Protein AF-A0A3A0DGS7-F1 (afdb_monomer)

Foldseek 3Di:
DQLVLLLVLLVVLLVLLVVCLVPNDVCCCVPPVFLVNLLVSLVSLVVNLVVLVVQVVQKDDPDCVLVVLSVVSNVVSVVVSVLSVVSVVVSGPCVCVVDDSCVSVVSNVSSVVSNVSSVPIDGHPDDPD

pLDDT: mean 94.39, std 7.67, range [51.38, 98.44]

Mean predicted aligned error: 3.49 Å

Nearest PDB structures (foldseek):
  6egc-assembly1_A  TM=3.335E-01  e=8.409E+00  synthetic construct
  8to0-assembly1_C  TM=2.233E-01  e=9.388E+00  Mus musculus

Structure (mmCIF, N/CA/C/O backbone):
data_AF-A0A3A0DGS7-F1
#
_entry.id   AF-A0A3A0DGS7-F1
#
loop_
_atom_site.group_PDB
_atom_site.id
_atom_site.type_symbol
_atom_site.label_atom_id
_atom_site.label_alt_id
_atom_site.label_comp_id
_atom_site.label_asym_id
_atom_site.label_entity_id
_atom_site.label_seq_id
_atom_site.pdbx_PDB_ins_code
_atom_site.Cartn_x
_atom_site.Cartn_y
_atom_site.Cartn_z
_atom_site.occupancy
_atom_site.B_iso_or_equiv
_atom_site.auth_seq_id
_atom_site.auth_comp_id
_atom_site.auth_asym_id
_atom_site.auth_atom_id
_atom_site.pdbx_PDB_model_num
ATOM 1 N N . MET A 1 1 ? -2.581 7.994 13.148 1.00 68.62 1 MET A N 1
ATOM 2 C CA . MET A 1 1 ? -1.691 7.718 11.994 1.00 68.62 1 MET A CA 1
ATOM 3 C C . MET A 1 1 ? -2.201 6.617 11.060 1.00 68.62 1 MET A C 1
ATOM 5 O O . MET A 1 1 ? -2.006 6.755 9.865 1.00 68.62 1 MET A O 1
ATOM 9 N N . ALA A 1 2 ? -2.900 5.580 11.548 1.00 86.94 2 ALA A N 1
ATOM 10 C CA . ALA A 1 2 ? -3.352 4.450 10.719 1.00 86.94 2 ALA A CA 1
ATOM 11 C C . ALA A 1 2 ? -4.162 4.839 9.465 1.00 86.94 2 ALA A C 1
ATOM 13 O O . ALA A 1 2 ? -3.795 4.483 8.353 1.00 86.94 2 ALA A O 1
ATOM 14 N N . LYS A 1 3 ? -5.245 5.610 9.631 1.00 94.69 3 LYS A N 1
ATOM 15 C CA . LYS A 1 3 ? -6.165 5.960 8.537 1.00 94.69 3 LYS A CA 1
ATOM 16 C C . LYS A 1 3 ? -5.501 6.670 7.342 1.00 94.69 3 LYS A C 1
ATOM 18 O O . LYS A 1 3 ? -5.680 6.181 6.231 1.00 94.69 3 LYS A O 1
ATOM 23 N N . PRO A 1 4 ? -4.755 7.783 7.513 1.00 96.00 4 PRO A N 1
ATOM 24 C CA . PRO A 1 4 ? -4.114 8.440 6.374 1.00 96.00 4 PRO A CA 1
ATOM 25 C C . PRO A 1 4 ? -3.069 7.546 5.700 1.00 96.00 4 PRO A C 1
ATOM 27 O O . PRO A 1 4 ? -3.053 7.485 4.479 1.00 96.00 4 PRO A O 1
ATOM 30 N N . ALA A 1 5 ? -2.267 6.798 6.469 1.00 97.19 5 ALA A N 1
ATOM 31 C CA . ALA A 1 5 ? -1.279 5.875 5.913 1.00 97.19 5 ALA A CA 1
ATOM 32 C C . ALA A 1 5 ? -1.942 4.795 5.040 1.00 97.19 5 ALA A C 1
ATOM 34 O O . ALA A 1 5 ? -1.564 4.623 3.887 1.00 97.19 5 ALA A O 1
ATOM 35 N N . VAL A 1 6 ? -3.007 4.156 5.537 1.00 97.56 6 VAL A N 1
ATOM 36 C CA . VAL A 1 6 ? -3.767 3.156 4.770 1.00 97.56 6 VAL A CA 1
ATOM 37 C C . VAL A 1 6 ? -4.373 3.750 3.500 1.00 97.56 6 VAL A C 1
ATOM 39 O O . VAL A 1 6 ? -4.248 3.156 2.432 1.00 97.56 6 VAL A O 1
ATOM 42 N N . LEU A 1 7 ? -5.016 4.918 3.587 1.00 97.94 7 LEU A N 1
ATOM 43 C CA . LEU A 1 7 ? -5.652 5.540 2.423 1.00 97.94 7 LEU A CA 1
ATOM 44 C C . LEU A 1 7 ? -4.632 5.977 1.364 1.00 97.94 7 LEU A C 1
ATOM 46 O O . LEU A 1 7 ? -4.903 5.803 0.179 1.00 97.94 7 LEU A O 1
ATOM 50 N N . ILE A 1 8 ? -3.467 6.488 1.775 1.00 97.88 8 ILE A N 1
ATOM 51 C CA . ILE A 1 8 ? -2.364 6.811 0.860 1.00 97.88 8 ILE A CA 1
ATOM 52 C C . ILE A 1 8 ? -1.851 5.535 0.193 1.00 97.88 8 ILE A C 1
ATOM 54 O O . ILE A 1 8 ? -1.749 5.495 -1.030 1.00 97.88 8 ILE A O 1
ATOM 58 N N . THR A 1 9 ? -1.589 4.478 0.966 1.00 97.81 9 THR A N 1
ATOM 59 C CA . THR A 1 9 ? -1.092 3.209 0.423 1.00 97.81 9 THR A CA 1
ATOM 60 C C . THR A 1 9 ? -2.052 2.606 -0.598 1.00 97.81 9 THR A C 1
ATOM 62 O O . THR A 1 9 ? -1.638 2.245 -1.698 1.00 97.81 9 THR A O 1
ATOM 65 N N . LEU A 1 10 ? -3.342 2.533 -0.263 1.00 98.00 10 LEU A N 1
ATOM 66 C CA . LEU A 1 10 ? -4.360 2.023 -1.181 1.00 98.00 10 LEU A CA 1
ATOM 67 C C . LEU A 1 10 ? -4.510 2.925 -2.411 1.00 98.00 10 LEU A C 1
ATOM 69 O O . LEU A 1 10 ? -4.600 2.412 -3.521 1.00 98.00 10 LEU A O 1
ATOM 73 N N . GLY A 1 11 ? -4.492 4.248 -2.231 1.00 98.25 11 GLY A N 1
ATOM 74 C CA . GLY A 1 11 ? -4.608 5.212 -3.326 1.00 98.25 11 GLY A CA 1
ATOM 75 C C . GLY A 1 11 ? -3.452 5.130 -4.323 1.00 98.25 11 GLY A C 1
ATOM 76 O O . GLY A 1 11 ? -3.688 5.079 -5.529 1.00 98.25 11 GLY A O 1
ATOM 77 N N . VAL A 1 12 ? -2.211 5.044 -3.838 1.00 98.12 12 VAL A N 1
ATOM 78 C CA . VAL A 1 12 ? -1.034 4.835 -4.696 1.00 98.12 12 VAL A CA 1
ATOM 79 C C . VAL A 1 12 ? -1.100 3.470 -5.378 1.00 98.12 12 VAL A C 1
ATOM 81 O O . VAL A 1 12 ? -0.860 3.387 -6.578 1.00 98.12 12 VAL A O 1
ATOM 84 N N . GLY A 1 13 ? -1.510 2.414 -4.669 1.00 97.31 13 GLY A N 1
ATOM 85 C CA . GLY A 1 13 ? -1.746 1.108 -5.286 1.00 97.31 13 GLY A CA 1
ATOM 86 C C . GLY A 1 13 ? -2.766 1.184 -6.427 1.00 97.31 13 GLY A C 1
ATOM 87 O O . GLY A 1 13 ? -2.512 0.684 -7.520 1.00 97.31 13 GLY A O 1
ATOM 88 N N . VAL A 1 14 ? -3.896 1.870 -6.221 1.00 98.31 14 VAL A N 1
ATOM 89 C CA . VAL A 1 14 ? -4.905 2.095 -7.271 1.00 98.31 14 VAL A CA 1
ATOM 90 C C . VAL A 1 14 ? -4.284 2.824 -8.461 1.00 98.31 14 VAL A C 1
ATOM 92 O O . VAL A 1 14 ? -4.436 2.359 -9.588 1.00 98.31 14 VAL A O 1
ATOM 95 N N . TYR A 1 15 ? -3.534 3.902 -8.226 1.00 98.25 15 TYR A N 1
ATOM 96 C CA . TYR A 1 15 ? -2.818 4.621 -9.281 1.00 98.25 15 TYR A CA 1
ATOM 97 C C . TYR A 1 15 ? -1.889 3.698 -10.087 1.00 98.25 15 TYR A C 1
ATOM 99 O O . TYR A 1 15 ? -1.965 3.683 -11.318 1.00 98.25 15 TYR A O 1
ATOM 107 N N . LEU A 1 16 ? -1.068 2.881 -9.422 1.00 98.06 16 LEU A N 1
ATOM 108 C CA . LEU A 1 16 ? -0.143 1.958 -10.087 1.00 98.06 16 LEU A CA 1
ATOM 109 C C . LEU A 1 16 ? -0.886 0.894 -10.900 1.00 98.06 16 LEU A C 1
ATOM 111 O O . LEU A 1 16 ? -0.531 0.629 -12.047 1.00 98.06 16 LEU A O 1
ATOM 115 N N . HIS A 1 17 ? -1.947 0.309 -10.345 1.00 98.19 17 HIS A N 1
ATOM 116 C CA . HIS A 1 17 ? -2.721 -0.727 -11.025 1.00 98.19 17 HIS A CA 1
ATOM 117 C C . HIS A 1 17 ? -3.520 -0.190 -12.214 1.00 98.19 17 HIS A C 1
ATOM 119 O O . HIS A 1 17 ? -3.579 -0.869 -13.242 1.00 98.19 17 HIS A O 1
ATOM 125 N N . VAL A 1 18 ? -4.083 1.018 -12.111 1.00 98.44 18 VAL A N 1
ATOM 126 C CA . VAL A 1 18 ? -4.692 1.720 -13.251 1.00 98.44 18 VAL A CA 1
ATOM 127 C C . VAL A 1 18 ? -3.632 1.960 -14.321 1.00 98.44 18 VAL A C 1
ATOM 129 O O . VAL A 1 18 ? -3.808 1.530 -15.458 1.00 98.44 18 VAL A O 1
ATOM 132 N N . THR A 1 19 ? -2.500 2.561 -13.953 1.00 98.25 19 THR A N 1
ATOM 133 C CA . THR A 1 19 ? -1.405 2.868 -14.883 1.00 98.25 19 THR A CA 1
ATOM 134 C C . THR A 1 19 ? -0.922 1.610 -15.607 1.00 98.25 19 THR A C 1
ATOM 136 O O . THR A 1 19 ? -0.867 1.590 -16.836 1.00 98.25 19 THR A O 1
ATOM 139 N N . ARG A 1 20 ? -0.707 0.511 -14.873 1.00 97.94 20 ARG A N 1
ATOM 140 C CA . ARG A 1 20 ? -0.339 -0.806 -15.418 1.00 97.94 20 ARG A CA 1
ATOM 141 C C . ARG A 1 20 ? -1.318 -1.324 -16.472 1.00 97.94 20 ARG A C 1
ATOM 143 O O . ARG A 1 20 ? -0.906 -1.997 -17.416 1.00 97.94 20 ARG A O 1
ATOM 150 N N . LEU A 1 21 ? -2.621 -1.078 -16.310 1.00 98.06 21 LEU A N 1
ATOM 151 C CA . LEU A 1 21 ? -3.620 -1.532 -17.281 1.00 98.06 21 LEU A CA 1
ATOM 152 C C . LEU A 1 21 ? -3.490 -0.796 -18.618 1.00 98.06 21 LEU A C 1
ATOM 154 O O . LEU A 1 21 ? -3.675 -1.437 -19.659 1.00 98.06 21 LEU A O 1
ATOM 158 N N . PHE A 1 22 ? -3.127 0.488 -18.574 1.00 97.69 22 PHE A N 1
ATOM 159 C CA . PHE A 1 22 ? -2.952 1.339 -19.748 1.00 97.69 22 PHE A CA 1
ATOM 160 C C . PHE A 1 22 ? -1.608 1.124 -20.448 1.00 97.69 22 PHE A C 1
ATOM 162 O O . PHE A 1 22 ? -1.603 0.878 -21.649 1.00 97.69 22 PHE A O 1
ATOM 169 N N . ILE A 1 23 ? -0.489 1.178 -19.717 1.00 97.81 23 ILE A N 1
ATOM 170 C CA . ILE A 1 23 ? 0.857 1.161 -20.328 1.00 97.81 23 ILE A CA 1
ATOM 171 C C . ILE A 1 23 ? 1.542 -0.211 -20.288 1.00 97.81 23 ILE A C 1
ATOM 173 O O . ILE A 1 23 ? 2.566 -0.409 -20.928 1.00 97.81 23 ILE A O 1
ATOM 177 N N . GLY A 1 24 ? 0.989 -1.182 -19.558 1.00 96.81 24 GLY A N 1
ATOM 178 C CA . GLY A 1 24 ? 1.636 -2.477 -19.341 1.00 96.81 24 GLY A CA 1
ATOM 179 C C . GLY A 1 24 ? 2.605 -2.474 -18.156 1.00 96.81 24 GLY A C 1
ATOM 180 O O . GLY A 1 24 ? 2.811 -1.459 -17.498 1.00 96.81 24 GLY A O 1
ATOM 181 N N . ALA A 1 25 ? 3.141 -3.651 -17.826 1.00 96.56 25 ALA A N 1
ATOM 182 C CA . ALA A 1 25 ? 4.026 -3.816 -16.672 1.00 96.56 25 ALA A CA 1
ATOM 183 C C . ALA A 1 25 ? 5.469 -3.379 -1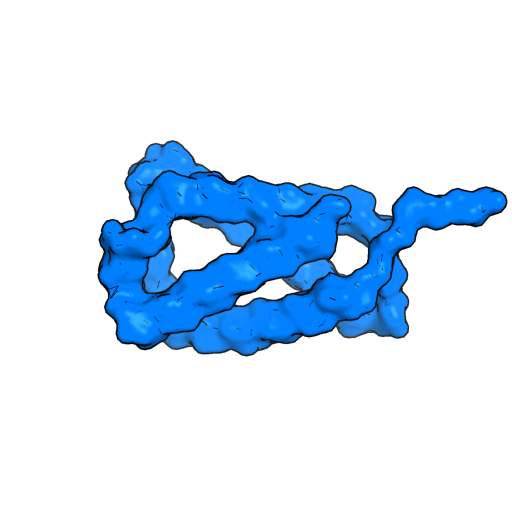6.969 1.00 96.56 25 ALA A C 1
ATOM 185 O O . ALA A 1 25 ? 6.086 -2.770 -16.108 1.00 96.56 25 ALA A O 1
ATOM 186 N N . GLU A 1 26 ? 5.964 -3.633 -18.182 1.00 95.94 26 GLU A N 1
ATOM 187 C CA . GLU A 1 26 ? 7.332 -3.302 -18.613 1.00 95.94 26 GLU A CA 1
ATOM 188 C C . GLU A 1 26 ? 7.579 -1.787 -18.577 1.00 95.94 26 GLU A C 1
ATOM 190 O O . GLU A 1 26 ? 8.437 -1.315 -17.838 1.00 95.94 26 GLU A O 1
ATOM 195 N N . LEU A 1 27 ? 6.734 -1.001 -19.257 1.00 97.50 27 LEU A N 1
ATOM 196 C CA . LEU A 1 27 ? 6.841 0.462 -19.226 1.00 97.50 27 LEU A CA 1
ATOM 197 C C . LEU A 1 27 ? 6.622 1.040 -17.821 1.00 97.50 27 LEU A C 1
ATOM 199 O O . LEU A 1 27 ? 7.204 2.070 -17.483 1.00 97.50 27 LEU A O 1
ATOM 203 N N . LEU A 1 28 ? 5.792 0.387 -16.996 1.00 98.06 28 LEU A N 1
ATOM 204 C CA . LEU A 1 28 ? 5.562 0.804 -15.616 1.00 98.06 28 LEU A CA 1
ATOM 205 C C . LEU A 1 28 ? 6.840 0.687 -14.782 1.00 98.06 28 LEU A C 1
ATOM 207 O O . LEU A 1 28 ? 7.178 1.662 -14.114 1.00 98.06 28 LEU 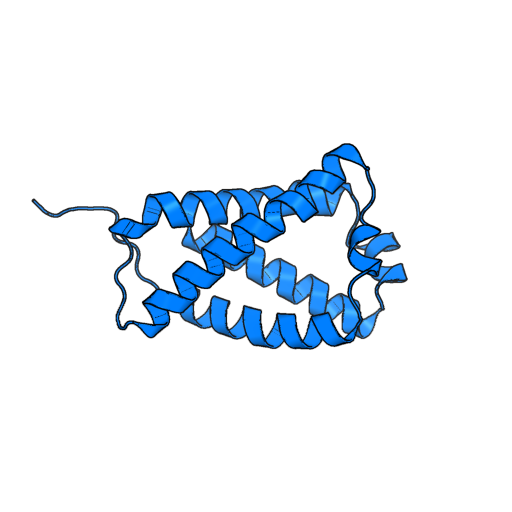A O 1
ATOM 211 N N . ILE A 1 29 ? 7.531 -0.459 -14.800 1.00 96.88 29 ILE A N 1
ATOM 212 C CA . ILE A 1 29 ? 8.761 -0.650 -14.007 1.00 96.88 29 ILE A CA 1
ATOM 213 C C . ILE A 1 29 ? 9.926 0.193 -14.527 1.00 96.88 29 ILE A C 1
ATOM 215 O O . ILE A 1 29 ? 10.735 0.664 -13.732 1.00 96.88 29 ILE A O 1
ATOM 219 N N . GLU A 1 30 ? 9.972 0.444 -15.835 1.00 96.50 30 GLU A N 1
ATOM 220 C CA . GLU A 1 30 ? 11.022 1.248 -16.458 1.00 96.50 30 GLU A CA 1
ATOM 221 C C . GLU A 1 30 ? 10.909 2.739 -16.092 1.00 96.50 30 GLU A C 1
ATOM 223 O O . GLU A 1 30 ? 11.921 3.386 -15.828 1.00 96.50 30 GLU A O 1
ATOM 228 N N . HIS A 1 31 ? 9.688 3.288 -16.027 1.00 97.00 31 HIS A N 1
ATOM 229 C CA . HIS A 1 31 ? 9.496 4.744 -15.949 1.00 97.00 31 HIS A CA 1
ATOM 230 C C . HIS A 1 31 ? 8.860 5.261 -14.653 1.00 97.00 31 HIS A C 1
ATOM 232 O O . HIS A 1 31 ? 9.052 6.426 -14.306 1.00 97.00 31 HIS A O 1
ATOM 238 N N . ILE A 1 32 ? 8.060 4.452 -13.953 1.00 97.69 32 ILE A N 1
ATOM 239 C CA . ILE A 1 32 ? 7.198 4.935 -12.857 1.00 97.69 32 ILE A CA 1
ATOM 240 C C . ILE A 1 32 ? 7.494 4.177 -11.565 1.00 97.69 32 ILE A C 1
ATOM 242 O O . ILE A 1 32 ? 7.820 4.775 -10.541 1.00 97.69 32 ILE A O 1
ATOM 246 N N . TYR A 1 33 ? 7.398 2.852 -11.611 1.00 97.56 33 TYR A N 1
ATOM 247 C CA . TYR A 1 33 ? 7.563 1.964 -10.470 1.00 97.56 33 TYR A CA 1
ATOM 248 C C . TYR A 1 33 ? 9.011 1.481 -10.346 1.00 97.56 33 TYR A C 1
ATOM 250 O O . TYR A 1 33 ? 9.323 0.295 -10.467 1.00 97.56 33 TYR A O 1
ATOM 258 N N . THR A 1 34 ? 9.899 2.448 -10.131 1.00 97.00 34 THR A N 1
ATOM 259 C CA . THR A 1 34 ? 11.335 2.220 -9.947 1.00 97.00 34 THR A CA 1
ATOM 260 C C . THR A 1 34 ? 11.638 1.648 -8.559 1.00 97.00 34 THR A C 1
ATOM 262 O O . THR A 1 34 ? 10.824 1.757 -7.639 1.00 97.00 34 THR A O 1
ATOM 265 N N . ALA A 1 35 ? 12.839 1.092 -8.364 1.00 96.62 35 ALA A N 1
ATOM 266 C CA . ALA A 1 35 ? 13.266 0.578 -7.060 1.00 96.62 35 ALA A CA 1
ATOM 267 C C . ALA A 1 35 ? 13.176 1.644 -5.953 1.00 96.62 35 ALA A C 1
ATOM 269 O O . ALA A 1 35 ? 12.621 1.388 -4.887 1.00 96.62 35 ALA A O 1
ATOM 270 N N . THR A 1 36 ? 13.636 2.870 -6.227 1.00 96.38 36 THR A N 1
ATOM 271 C CA . THR A 1 36 ? 13.530 4.000 -5.289 1.00 96.38 36 THR A CA 1
ATOM 272 C C . THR A 1 36 ? 12.080 4.339 -4.964 1.00 96.38 36 THR A C 1
ATOM 274 O O . THR A 1 36 ? 11.751 4.572 -3.799 1.00 96.38 36 THR A O 1
ATOM 277 N N . PHE A 1 37 ? 11.202 4.359 -5.973 1.00 97.50 37 PHE A N 1
ATOM 278 C CA . PHE A 1 37 ? 9.779 4.589 -5.746 1.00 97.50 37 PHE A CA 1
ATOM 279 C C . PHE A 1 37 ? 9.212 3.527 -4.800 1.00 97.50 37 PHE A C 1
ATOM 281 O O . PHE A 1 37 ? 8.536 3.865 -3.829 1.00 97.50 37 PHE A O 1
ATOM 288 N N . ASP A 1 38 ? 9.517 2.255 -5.052 1.00 97.50 38 ASP A N 1
ATOM 289 C CA . ASP A 1 38 ? 8.979 1.142 -4.276 1.00 97.50 38 ASP A CA 1
ATOM 290 C C . ASP A 1 38 ? 9.471 1.136 -2.819 1.00 97.50 38 ASP A C 1
ATOM 292 O O . ASP A 1 38 ? 8.690 0.985 -1.876 1.00 97.50 38 ASP A O 1
ATOM 296 N N . VAL A 1 39 ? 10.763 1.411 -2.627 1.00 94.88 39 VAL A N 1
ATOM 297 C CA . VAL A 1 39 ? 11.407 1.601 -1.319 1.00 94.88 39 VAL A CA 1
ATOM 298 C C . VAL A 1 39 ? 10.665 2.653 -0.493 1.00 94.88 39 VAL A C 1
ATOM 300 O O . VAL A 1 39 ? 10.362 2.422 0.680 1.00 94.88 39 VAL A O 1
ATOM 303 N N . VAL A 1 40 ? 10.359 3.803 -1.102 1.00 95.94 40 VAL A N 1
ATOM 304 C CA . VAL A 1 40 ? 9.633 4.899 -0.445 1.00 95.94 40 VAL A CA 1
ATOM 305 C C . VAL A 1 40 ? 8.172 4.520 -0.214 1.00 95.94 40 VAL A C 1
ATOM 307 O O . VAL A 1 40 ? 7.624 4.808 0.851 1.00 95.94 40 VAL A O 1
ATOM 310 N N . PHE A 1 41 ? 7.544 3.839 -1.173 1.00 95.88 41 PHE A N 1
ATOM 311 C CA . PHE A 1 41 ? 6.157 3.392 -1.084 1.00 95.88 41 PHE A CA 1
ATOM 312 C C . PHE A 1 41 ? 5.922 2.370 0.043 1.00 95.88 41 PHE A C 1
ATOM 314 O O . PHE A 1 41 ? 4.852 2.362 0.663 1.00 95.88 41 PHE A O 1
ATOM 321 N N . ALA A 1 42 ? 6.936 1.577 0.393 1.00 95.75 42 ALA A N 1
ATOM 322 C CA . ALA A 1 42 ? 6.886 0.658 1.528 1.00 95.75 42 ALA A CA 1
ATOM 323 C C . ALA A 1 42 ? 6.666 1.372 2.879 1.00 95.75 42 ALA A C 1
ATOM 325 O O . ALA A 1 42 ? 6.064 0.799 3.791 1.00 95.75 42 ALA A O 1
ATOM 326 N N . LEU A 1 43 ? 7.101 2.632 3.025 1.00 95.50 43 LEU A N 1
ATOM 327 C CA . LEU A 1 43 ? 7.024 3.382 4.286 1.00 95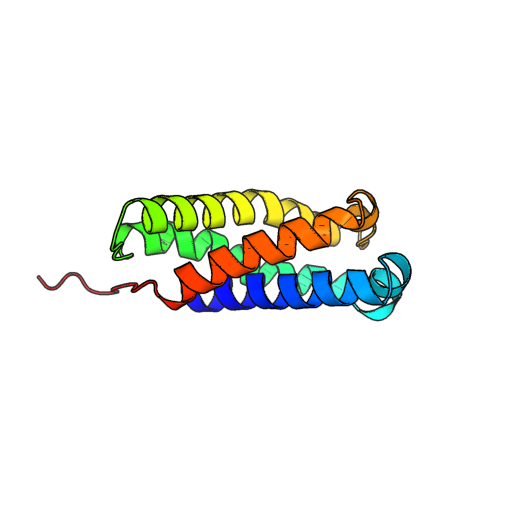.50 43 LEU A CA 1
ATOM 328 C C . LEU A 1 43 ? 5.580 3.659 4.748 1.00 95.50 43 LEU A C 1
ATOM 330 O O . LEU A 1 43 ? 5.24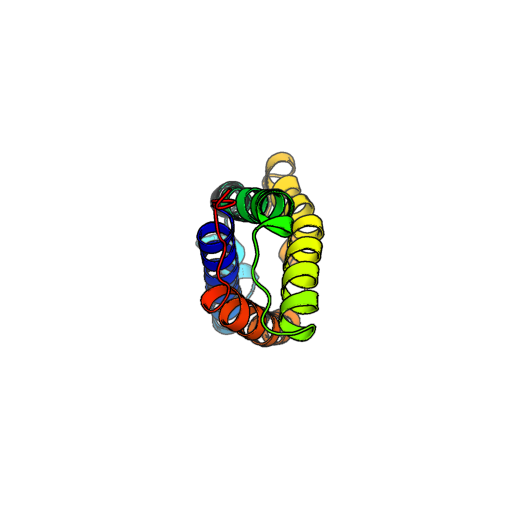0 3.266 5.870 1.00 95.50 43 LEU A O 1
ATOM 334 N N . PRO A 1 44 ? 4.692 4.290 3.946 1.00 96.31 44 PRO A 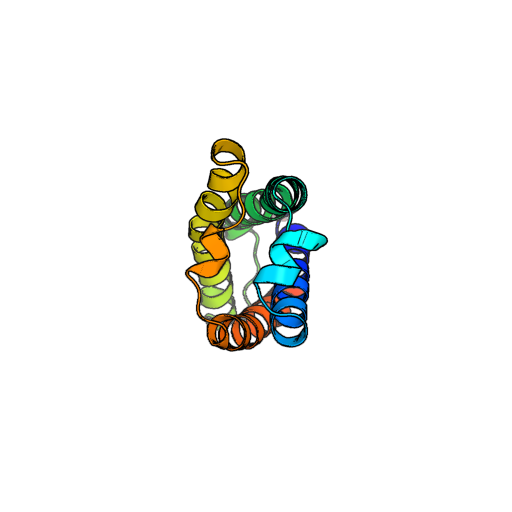N 1
ATOM 335 C CA . PRO A 1 44 ? 3.296 4.463 4.343 1.00 96.31 44 PRO A CA 1
ATOM 336 C C . PRO A 1 44 ? 2.578 3.121 4.517 1.00 96.31 44 PRO A C 1
ATOM 338 O O . PRO A 1 44 ? 1.726 3.010 5.397 1.00 96.31 44 PRO A O 1
ATOM 341 N N . MET A 1 45 ? 2.950 2.084 3.755 1.00 96.62 45 MET A N 1
ATOM 342 C CA . MET A 1 45 ? 2.371 0.748 3.913 1.00 96.62 45 MET A CA 1
ATOM 343 C C . MET A 1 45 ? 2.702 0.146 5.283 1.00 96.62 45 MET A C 1
ATOM 345 O O . MET A 1 45 ? 1.796 -0.282 6.002 1.00 96.62 45 MET A O 1
ATOM 349 N N . LEU A 1 46 ? 3.975 0.176 5.683 1.00 96.56 46 LEU A N 1
ATOM 350 C CA . LEU A 1 46 ? 4.424 -0.295 6.992 1.00 96.56 46 LEU A CA 1
ATOM 351 C C . LEU A 1 46 ? 3.808 0.533 8.130 1.00 96.56 46 LEU A C 1
ATOM 353 O O . LEU A 1 46 ? 3.302 -0.028 9.105 1.00 96.56 46 LEU A O 1
ATOM 357 N N . ALA A 1 47 ? 3.773 1.860 7.983 1.00 97.00 47 ALA A N 1
ATOM 358 C CA . ALA A 1 47 ? 3.103 2.745 8.934 1.00 97.00 47 ALA A CA 1
ATOM 359 C C . ALA A 1 47 ? 1.599 2.431 9.048 1.00 97.00 47 ALA A C 1
ATOM 361 O O . ALA A 1 47 ? 1.035 2.481 10.144 1.00 97.00 47 ALA A O 1
ATOM 362 N N . GLY A 1 48 ? 0.952 2.064 7.939 1.00 96.94 48 GLY A N 1
ATOM 363 C CA . GLY A 1 48 ? -0.420 1.571 7.904 1.00 96.94 48 GLY A CA 1
ATOM 364 C C . GLY A 1 48 ? -0.579 0.252 8.662 1.00 96.94 48 GLY A C 1
ATOM 365 O O . GLY A 1 48 ? -1.455 0.158 9.519 1.00 96.94 48 GLY A O 1
ATOM 366 N N . ALA A 1 49 ? 0.292 -0.730 8.415 1.00 96.69 49 ALA A N 1
ATOM 367 C CA . ALA A 1 49 ? 0.254 -2.047 9.058 1.00 96.69 49 ALA A CA 1
ATOM 368 C C . ALA A 1 49 ? 0.395 -1.947 10.588 1.00 96.69 49 ALA A C 1
ATOM 370 O O . ALA A 1 49 ? -0.451 -2.445 11.338 1.00 96.69 49 ALA A O 1
ATOM 371 N N . ILE A 1 50 ? 1.418 -1.226 11.055 1.00 97.19 50 ILE A N 1
ATOM 372 C CA . ILE A 1 50 ? 1.655 -0.968 12.485 1.00 97.19 50 ILE A CA 1
ATOM 373 C C . ILE A 1 50 ? 0.527 -0.103 13.064 1.00 97.19 50 ILE A C 1
ATOM 375 O O . ILE A 1 50 ? 0.028 -0.351 14.167 1.00 97.19 50 ILE A O 1
ATOM 379 N N . GLY A 1 51 ? 0.081 0.899 12.306 1.00 95.81 51 GLY A N 1
ATOM 380 C CA . GLY A 1 51 ? -1.030 1.768 12.668 1.00 95.81 51 GLY A CA 1
ATOM 381 C C . GLY A 1 51 ? -2.325 0.996 12.918 1.00 95.81 51 GLY A C 1
ATOM 382 O O . GLY A 1 51 ? -3.025 1.293 13.882 1.00 95.81 51 GLY A O 1
ATOM 383 N N . ILE A 1 52 ? -2.645 -0.002 12.091 1.00 96.19 52 ILE A N 1
ATOM 384 C CA . ILE A 1 52 ? -3.832 -0.852 12.262 1.00 96.19 52 ILE A CA 1
ATOM 385 C C . ILE A 1 52 ? -3.763 -1.615 13.585 1.00 96.19 52 ILE A C 1
ATOM 387 O O . ILE A 1 52 ? -4.738 -1.604 14.336 1.00 96.19 52 ILE A O 1
ATOM 391 N N . LEU A 1 53 ? -2.621 -2.242 13.888 1.00 95.62 53 LEU A N 1
ATOM 392 C CA . LEU A 1 53 ? -2.444 -3.009 15.126 1.00 95.62 53 LEU A CA 1
ATOM 393 C C . LEU A 1 53 ? -2.584 -2.125 16.368 1.00 95.62 53 LEU A C 1
ATOM 395 O O . LEU A 1 53 ? -3.324 -2.456 17.294 1.00 95.62 53 LEU A O 1
ATOM 399 N N . THR A 1 54 ? -1.900 -0.983 16.370 1.00 94.88 54 THR A N 1
ATOM 400 C CA . THR A 1 54 ? -1.904 -0.047 17.505 1.00 94.88 54 THR A CA 1
ATOM 401 C C . THR A 1 54 ? -3.263 0.626 17.686 1.00 94.88 54 THR A C 1
ATOM 403 O O . THR A 1 54 ? -3.739 0.774 18.811 1.00 94.88 54 THR A O 1
ATOM 406 N N . ALA A 1 55 ? -3.941 0.975 16.591 1.00 94.44 55 ALA A N 1
ATOM 407 C CA . ALA A 1 55 ? -5.254 1.603 16.639 1.00 94.44 55 ALA A CA 1
ATOM 408 C C . ALA A 1 55 ? -6.397 0.611 16.888 1.00 94.44 55 ALA A C 1
AT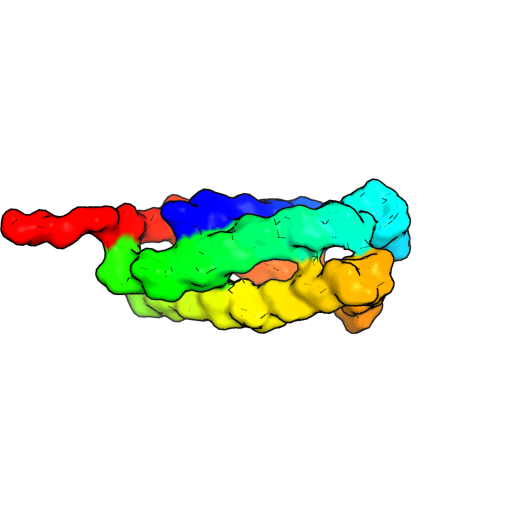OM 410 O O . ALA A 1 55 ? -7.497 1.067 17.172 1.00 94.44 55 ALA A O 1
ATOM 411 N N . TRP A 1 56 ? -6.185 -0.710 16.808 1.00 95.38 56 TRP A N 1
ATOM 412 C CA . TRP A 1 56 ? -7.261 -1.712 16.756 1.00 95.38 56 TRP A CA 1
ATOM 413 C C . TRP A 1 56 ? -8.324 -1.562 17.854 1.00 95.38 56 TRP A C 1
ATOM 415 O O . TRP A 1 56 ? -9.522 -1.583 17.574 1.00 95.38 56 TRP A O 1
ATOM 425 N N . LYS A 1 57 ? -7.893 -1.355 19.106 1.00 93.94 57 LYS A N 1
ATOM 426 C CA . LYS A 1 57 ? -8.788 -1.175 20.268 1.00 93.94 57 LYS A CA 1
ATOM 427 C C . LYS A 1 57 ? -9.526 0.172 20.280 1.00 93.94 57 LYS A C 1
ATOM 429 O O . LYS A 1 57 ? -10.459 0.344 21.054 1.00 93.94 57 LYS A O 1
ATOM 434 N N . HIS A 1 58 ? -9.101 1.103 19.435 1.00 93.56 58 HIS A N 1
ATOM 435 C CA . HIS A 1 58 ? -9.608 2.468 19.307 1.00 93.56 58 HIS A CA 1
ATOM 436 C C . HIS A 1 58 ? -10.507 2.656 18.076 1.00 93.56 58 HIS A C 1
ATOM 438 O O . HIS A 1 58 ? -11.052 3.743 17.874 1.00 93.56 58 HIS A O 1
ATOM 444 N N . ILE A 1 59 ? -10.662 1.627 17.234 1.00 94.62 59 ILE A N 1
ATOM 445 C CA . ILE A 1 59 ? -11.527 1.688 16.054 1.00 94.62 59 ILE A CA 1
ATOM 446 C C . ILE A 1 59 ? -12.972 1.409 16.466 1.00 94.62 59 ILE A C 1
ATOM 448 O O . ILE A 1 59 ? -13.289 0.360 17.029 1.00 94.62 59 ILE A O 1
ATOM 452 N N . VAL A 1 60 ? -13.865 2.342 16.141 1.00 95.38 60 VAL A N 1
ATOM 453 C CA . VAL A 1 60 ? -15.306 2.180 16.343 1.00 95.38 60 VAL A CA 1
ATOM 454 C C . VAL A 1 60 ? -15.904 1.548 15.092 1.00 95.38 60 VAL A C 1
ATOM 456 O O . VAL A 1 60 ? -16.070 2.212 14.068 1.00 95.38 60 VAL A O 1
ATOM 459 N N . PHE A 1 61 ? -16.226 0.259 15.181 1.00 95.69 61 PHE A N 1
ATOM 460 C CA . PHE A 1 61 ? -16.854 -0.497 14.098 1.00 95.69 61 PHE A CA 1
ATOM 461 C C . PHE A 1 61 ? -18.378 -0.423 14.190 1.00 95.69 61 PHE A C 1
ATOM 463 O O . PHE A 1 61 ? -18.952 -0.738 15.234 1.00 95.69 61 PHE A O 1
ATOM 470 N N . ARG A 1 62 ? -19.048 -0.066 13.090 1.00 94.56 62 ARG A N 1
ATOM 471 C CA . ARG A 1 62 ? -20.520 -0.021 13.022 1.00 94.56 62 ARG A CA 1
ATOM 472 C C . ARG A 1 62 ? -21.139 -1.408 12.893 1.00 94.56 62 ARG A C 1
ATOM 474 O O . ARG A 1 62 ? -22.281 -1.613 13.287 1.00 94.56 62 ARG A O 1
ATOM 481 N N . ASN A 1 63 ? -20.414 -2.350 12.296 1.00 95.25 63 ASN A N 1
ATOM 482 C CA . ASN A 1 63 ? -20.864 -3.720 12.082 1.00 95.25 63 ASN A CA 1
ATOM 483 C C . ASN A 1 63 ? -19.670 -4.685 11.945 1.00 95.25 63 ASN A C 1
ATOM 485 O O . ASN A 1 63 ? -18.507 -4.281 11.869 1.00 95.25 63 ASN A O 1
ATOM 489 N N . ARG A 1 64 ? -19.966 -5.991 11.907 1.00 96.38 64 ARG A N 1
ATOM 490 C CA . ARG A 1 64 ? -18.951 -7.048 11.739 1.00 96.38 64 ARG A CA 1
ATOM 491 C C . ARG A 1 64 ? -18.267 -7.015 10.369 1.00 96.38 64 ARG A C 1
ATOM 493 O O . ARG A 1 64 ? -17.161 -7.531 10.251 1.00 96.38 64 ARG A O 1
ATOM 500 N N . PHE A 1 65 ? -18.898 -6.409 9.364 1.00 95.69 65 PHE A N 1
ATOM 501 C CA . PHE A 1 65 ? -18.326 -6.273 8.028 1.00 95.69 65 PHE A CA 1
ATOM 502 C C . PHE A 1 65 ? -17.150 -5.287 8.023 1.00 95.69 65 PHE A C 1
ATOM 504 O O . PHE A 1 65 ? -16.060 -5.665 7.610 1.00 95.69 65 PHE A O 1
ATOM 511 N N . GLU A 1 66 ? -17.307 -4.087 8.593 1.00 96.38 66 GLU A N 1
ATOM 512 C CA . GLU A 1 66 ? -16.193 -3.143 8.808 1.00 96.38 66 GLU A CA 1
ATOM 513 C C . GLU A 1 66 ? -15.086 -3.789 9.658 1.00 96.38 66 GLU A C 1
ATOM 515 O O . GLU A 1 66 ? -13.916 -3.739 9.291 1.00 96.38 66 GLU A O 1
ATOM 520 N N . LYS A 1 67 ? -15.506 -4.506 10.715 1.00 96.88 67 LYS A N 1
ATOM 521 C CA . LYS A 1 67 ? -14.794 -5.602 11.398 1.00 96.88 67 LYS A CA 1
ATOM 522 C C . LYS A 1 67 ? -13.757 -6.323 10.532 1.00 96.88 67 LYS A C 1
ATOM 524 O O . LYS A 1 67 ? -12.539 -6.192 10.679 1.00 96.88 67 LYS A O 1
ATOM 529 N N . GLY A 1 68 ? -14.315 -7.165 9.669 1.00 97.75 68 GLY A N 1
ATOM 530 C CA . GLY A 1 68 ? -13.584 -8.075 8.802 1.00 97.75 68 GLY A CA 1
ATOM 531 C C . GLY A 1 68 ? -12.737 -7.340 7.775 1.00 97.75 68 GLY A C 1
ATOM 532 O O . GLY A 1 68 ? -11.571 -7.676 7.619 1.00 97.75 68 GLY A O 1
ATOM 533 N N . ILE A 1 69 ? -13.272 -6.302 7.131 1.00 97.12 69 ILE A N 1
ATOM 534 C CA . ILE A 1 69 ? -12.549 -5.543 6.103 1.00 97.12 69 ILE A CA 1
ATOM 535 C C . ILE A 1 69 ? -11.292 -4.873 6.674 1.00 97.12 69 ILE A C 1
ATOM 537 O O . ILE A 1 69 ? -10.228 -4.921 6.053 1.00 97.12 69 ILE A O 1
ATOM 541 N N . THR A 1 70 ? -11.364 -4.313 7.881 1.00 96.94 70 THR A N 1
ATOM 542 C CA . THR A 1 70 ? -10.191 -3.735 8.550 1.00 96.94 70 THR A CA 1
ATOM 543 C C . THR A 1 70 ? -9.160 -4.806 8.915 1.00 96.94 70 THR A C 1
ATOM 545 O O . THR A 1 70 ? -7.966 -4.577 8.725 1.00 96.94 70 THR A O 1
ATOM 548 N N . ALA A 1 71 ? -9.594 -5.988 9.376 1.00 97.44 71 ALA A N 1
ATOM 549 C CA . ALA A 1 71 ? -8.689 -7.117 9.626 1.00 97.44 71 ALA A CA 1
ATOM 550 C C . ALA A 1 71 ? -7.994 -7.585 8.338 1.00 97.44 71 ALA A C 1
ATOM 552 O O . ALA A 1 71 ? -6.775 -7.748 8.318 1.00 97.44 71 ALA A O 1
ATOM 553 N N . VAL A 1 72 ? -8.764 -7.738 7.257 1.00 97.12 72 VAL A N 1
ATOM 554 C CA . VAL A 1 72 ? -8.273 -8.117 5.927 1.00 97.12 72 VAL A CA 1
ATOM 555 C C . VAL A 1 72 ? -7.271 -7.089 5.406 1.00 97.12 72 VAL A C 1
ATOM 557 O O . VAL A 1 72 ? -6.217 -7.478 4.920 1.00 97.12 72 VAL A O 1
ATOM 560 N N . THR A 1 73 ? -7.533 -5.790 5.590 1.00 97.44 73 THR A N 1
ATOM 561 C CA . THR A 1 73 ? -6.573 -4.726 5.238 1.00 97.44 73 THR A CA 1
ATOM 562 C C . THR A 1 73 ? -5.251 -4.908 5.986 1.00 97.44 73 THR A C 1
ATOM 564 O O . THR A 1 73 ? -4.185 -4.840 5.379 1.00 97.44 73 THR A O 1
ATOM 567 N N . GLY A 1 74 ? -5.311 -5.170 7.297 1.00 97.00 74 GLY A N 1
ATOM 568 C CA . GLY A 1 74 ? -4.121 -5.402 8.116 1.00 97.00 74 GLY A CA 1
ATOM 569 C C . GLY A 1 74 ? -3.325 -6.618 7.653 1.00 97.00 74 GLY A C 1
ATOM 570 O O . GLY A 1 74 ? -2.124 -6.503 7.424 1.00 97.00 74 GLY A O 1
ATOM 571 N N . ALA A 1 75 ? -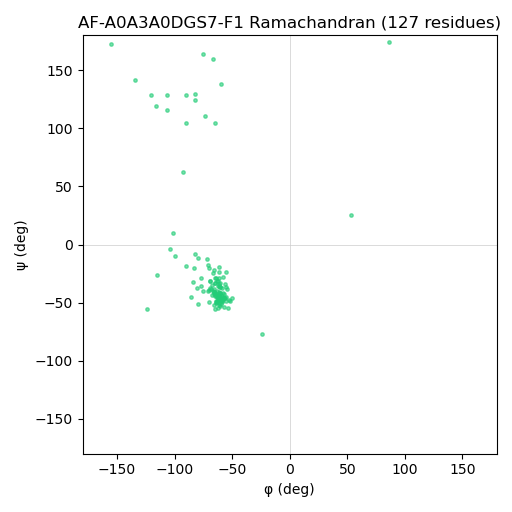3.990 -7.760 7.463 1.00 96.94 75 ALA A N 1
ATOM 572 C CA . ALA A 1 75 ? -3.356 -8.983 6.971 1.00 96.94 75 ALA A CA 1
ATOM 573 C C . ALA A 1 75 ? -2.726 -8.780 5.585 1.00 96.94 75 ALA A C 1
ATOM 575 O O . ALA A 1 75 ? -1.575 -9.150 5.366 1.00 96.94 75 ALA A O 1
ATOM 576 N N . TYR A 1 76 ? -3.452 -8.125 4.678 1.00 95.44 76 TYR A N 1
ATOM 577 C CA . TYR A 1 76 ? -2.966 -7.783 3.347 1.00 95.44 76 TYR A CA 1
ATOM 578 C C . TYR A 1 76 ? -1.692 -6.930 3.404 1.00 95.44 76 TYR A C 1
ATOM 580 O O . TYR A 1 76 ? -0.723 -7.244 2.715 1.00 95.44 76 TYR A O 1
ATOM 588 N N . PHE A 1 77 ? -1.643 -5.899 4.253 1.00 97.00 77 PHE A N 1
ATOM 589 C CA . PHE A 1 77 ? -0.440 -5.072 4.396 1.00 97.00 77 PHE A CA 1
ATOM 590 C C . PHE A 1 77 ? 0.725 -5.865 4.993 1.00 97.00 77 PHE A C 1
ATOM 592 O O . PHE A 1 77 ? 1.838 -5.750 4.495 1.00 97.00 77 PHE A O 1
ATOM 599 N N . TRP A 1 78 ? 0.484 -6.712 5.996 1.00 96.31 78 TRP A N 1
ATOM 600 C CA . TRP A 1 78 ? 1.535 -7.559 6.573 1.00 96.31 78 TRP A CA 1
ATOM 601 C C . TRP A 1 78 ? 2.146 -8.539 5.568 1.00 96.31 78 TRP A C 1
ATOM 603 O O . TRP A 1 78 ? 3.343 -8.799 5.641 1.00 96.31 78 TRP A O 1
ATOM 613 N N . VAL A 1 79 ? 1.355 -9.043 4.619 1.00 94.44 79 VAL A N 1
ATOM 614 C CA . VAL A 1 79 ? 1.852 -9.883 3.516 1.00 94.44 79 VAL A CA 1
ATOM 615 C C . VAL A 1 79 ? 2.540 -9.049 2.433 1.00 94.44 79 VAL A C 1
ATOM 617 O O . VAL A 1 79 ? 3.528 -9.489 1.853 1.00 94.44 79 VAL A O 1
ATOM 620 N N . SER A 1 80 ? 2.046 -7.839 2.169 1.00 94.00 80 SER A N 1
ATOM 621 C CA . SER A 1 80 ? 2.566 -6.980 1.098 1.00 94.00 80 SER A CA 1
ATOM 622 C C . SER A 1 80 ? 3.901 -6.341 1.464 1.00 94.00 80 SER A C 1
ATOM 624 O O . SER A 1 80 ? 4.793 -6.288 0.627 1.00 94.00 80 SER A O 1
ATOM 626 N N . VAL A 1 81 ? 4.082 -5.896 2.711 1.00 95.50 81 VAL A N 1
ATOM 627 C CA . VAL A 1 81 ? 5.312 -5.215 3.151 1.00 95.50 81 VAL A CA 1
ATOM 628 C C . VAL A 1 81 ? 6.580 -6.012 2.803 1.00 95.50 81 VAL A C 1
ATOM 630 O O . VAL A 1 81 ? 7.466 -5.416 2.196 1.00 95.50 81 VAL A O 1
ATOM 633 N N . PRO A 1 82 ? 6.697 -7.326 3.090 1.00 94.19 82 PRO A N 1
ATOM 634 C CA . PRO A 1 82 ? 7.851 -8.121 2.666 1.00 94.19 82 PRO A CA 1
ATOM 635 C C . PRO A 1 82 ? 8.138 -8.068 1.159 1.00 94.19 82 PRO A C 1
ATOM 637 O O . PRO A 1 82 ? 9.303 -7.991 0.775 1.00 94.19 82 PRO A O 1
ATOM 640 N N . LEU A 1 83 ? 7.099 -8.052 0.314 1.00 91.81 83 LEU A N 1
ATOM 641 C CA . LEU A 1 83 ? 7.255 -7.953 -1.142 1.00 91.81 83 LEU A CA 1
ATOM 642 C C . LEU A 1 83 ? 7.861 -6.613 -1.568 1.00 91.81 83 LEU A C 1
ATOM 644 O O . LEU A 1 83 ? 8.620 -6.585 -2.524 1.00 91.81 83 LEU A O 1
ATOM 648 N N . HIS A 1 84 ? 7.568 -5.527 -0.853 1.00 94.19 84 HIS A N 1
ATOM 649 C CA . HIS A 1 84 ? 8.146 -4.205 -1.123 1.00 94.19 84 HIS A CA 1
ATOM 650 C C . HIS A 1 84 ? 9.528 -4.026 -0.472 1.00 94.19 84 HIS A C 1
ATOM 652 O O . HIS A 1 84 ? 10.410 -3.357 -1.007 1.00 94.19 84 HIS A O 1
ATOM 658 N N . VAL A 1 85 ? 9.755 -4.653 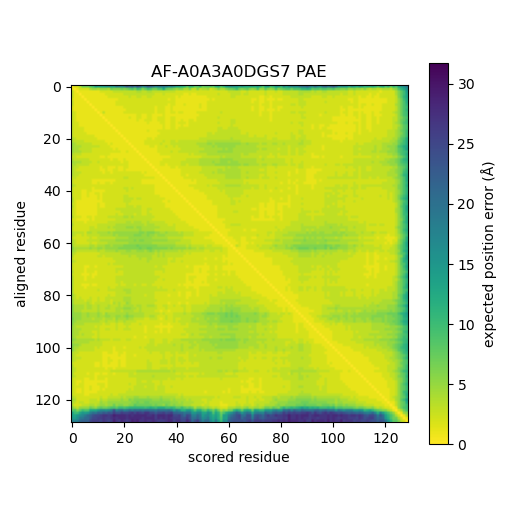0.686 1.00 90.56 85 VAL A N 1
ATOM 659 C CA . VAL A 1 85 ? 11.051 -4.626 1.384 1.00 90.56 85 VAL A CA 1
ATOM 660 C C . VAL A 1 85 ? 12.109 -5.420 0.619 1.00 90.56 85 VAL A C 1
ATOM 662 O O . VAL A 1 85 ? 13.274 -5.030 0.629 1.00 90.56 85 VAL A O 1
ATOM 665 N N . GLN A 1 86 ? 11.740 -6.484 -0.103 1.00 93.00 86 GLN A N 1
ATOM 666 C CA . GLN A 1 86 ? 12.701 -7.221 -0.935 1.00 93.00 86 GLN A CA 1
ATOM 667 C C . GLN A 1 86 ? 13.381 -6.318 -1.982 1.00 93.00 86 GLN A C 1
ATOM 669 O O . GLN A 1 86 ? 14.525 -6.573 -2.362 1.00 93.00 86 GLN A O 1
ATOM 674 N N . THR A 1 87 ? 12.712 -5.249 -2.424 1.00 94.00 87 THR A N 1
ATOM 675 C CA . THR A 1 87 ? 13.249 -4.273 -3.380 1.00 94.00 87 THR A CA 1
ATOM 676 C C . THR A 1 87 ? 14.435 -3.508 -2.800 1.00 94.00 87 THR A C 1
ATOM 678 O O . THR A 1 87 ? 15.355 -3.161 -3.534 1.00 94.00 87 THR A O 1
ATOM 681 N N . TRP A 1 88 ? 14.493 -3.319 -1.475 1.00 89.50 88 TRP A N 1
ATOM 682 C CA . TRP A 1 88 ? 15.669 -2.731 -0.818 1.00 89.50 88 TRP A CA 1
ATOM 683 C C . TRP A 1 88 ? 16.915 -3.602 -1.003 1.00 89.50 88 TRP A C 1
ATOM 685 O O . TRP A 1 88 ? 18.018 -3.078 -1.133 1.00 89.50 88 TRP A O 1
ATOM 695 N N . LEU A 1 89 ? 16.747 -4.926 -1.011 1.00 91.62 89 LEU A N 1
ATOM 696 C CA . LEU A 1 89 ? 17.852 -5.877 -1.137 1.00 91.62 89 LEU A CA 1
ATOM 697 C C . LEU A 1 89 ? 18.205 -6.147 -2.600 1.00 91.62 89 LEU A C 1
ATOM 699 O O . LEU A 1 89 ? 19.377 -6.169 -2.958 1.00 91.62 89 LEU A O 1
ATOM 703 N N . SER A 1 90 ? 17.190 -6.356 -3.437 1.00 95.19 90 SER A N 1
ATOM 704 C CA . SER A 1 90 ? 17.358 -6.734 -4.845 1.00 95.19 90 SER A CA 1
ATOM 705 C C . SER A 1 90 ? 17.603 -5.551 -5.777 1.00 95.19 90 SER A C 1
ATOM 707 O O . SER A 1 90 ? 18.096 -5.758 -6.881 1.00 95.19 90 SER A O 1
ATOM 709 N N . GLN A 1 91 ? 17.245 -4.329 -5.360 1.00 95.88 91 GLN A N 1
ATOM 710 C CA . GLN A 1 91 ? 17.252 -3.128 -6.203 1.00 95.88 91 GLN A CA 1
ATOM 711 C C . GLN A 1 91 ? 16.461 -3.309 -7.516 1.00 95.88 91 GLN A C 1
ATOM 713 O O . GLN A 1 91 ? 16.716 -2.620 -8.500 1.00 95.88 91 GLN A O 1
ATOM 718 N N . SER A 1 92 ? 15.484 -4.223 -7.525 1.00 95.12 92 SER A N 1
ATOM 719 C CA . SER A 1 92 ? 14.652 -4.552 -8.683 1.00 95.12 92 SER A CA 1
ATOM 720 C C . SER A 1 92 ? 13.178 -4.632 -8.286 1.00 95.12 92 SER A C 1
ATOM 722 O O . SER A 1 92 ? 12.828 -5.140 -7.219 1.00 95.12 92 SER A O 1
ATOM 724 N N . THR A 1 93 ? 12.308 -4.144 -9.171 1.00 96.75 93 THR A N 1
ATOM 725 C CA . THR A 1 93 ? 10.847 -4.262 -9.059 1.00 96.75 93 THR A CA 1
ATOM 726 C C . THR A 1 93 ? 10.276 -5.369 -9.950 1.00 96.75 93 THR A C 1
ATOM 728 O O . THR A 1 93 ? 9.057 -5.518 -10.038 1.00 96.75 93 THR A O 1
ATOM 731 N N . ASP A 1 94 ? 11.125 -6.213 -10.547 1.00 96.19 94 ASP A N 1
ATOM 732 C CA . ASP A 1 94 ? 10.715 -7.271 -11.486 1.00 96.19 94 ASP A CA 1
ATOM 733 C C . ASP A 1 94 ? 9.792 -8.314 -10.855 1.00 96.19 94 ASP A C 1
ATOM 735 O O . ASP A 1 94 ? 9.048 -8.999 -11.558 1.00 96.19 94 ASP A O 1
ATOM 739 N N . TYR A 1 95 ? 9.769 -8.413 -9.522 1.00 93.50 95 TYR A N 1
ATOM 740 C CA . TYR A 1 95 ? 8.834 -9.290 -8.825 1.00 93.50 95 TYR A CA 1
ATOM 741 C C . TYR A 1 95 ? 7.376 -8.994 -9.198 1.00 93.50 95 TYR A C 1
ATOM 743 O O . TYR A 1 95 ? 6.544 -9.892 -9.104 1.00 93.50 95 TYR A O 1
ATOM 751 N N . ILE A 1 96 ? 7.033 -7.783 -9.661 1.00 94.56 96 ILE A N 1
ATOM 752 C CA . ILE A 1 96 ? 5.658 -7.497 -10.085 1.00 94.56 96 ILE A CA 1
ATOM 753 C C . ILE A 1 96 ? 5.272 -8.190 -11.401 1.00 94.56 96 ILE A C 1
ATOM 755 O O . ILE A 1 96 ? 4.081 -8.317 -11.703 1.00 94.56 96 ILE A O 1
ATOM 759 N N . LEU A 1 97 ? 6.255 -8.641 -12.188 1.00 95.50 97 LEU A N 1
ATOM 760 C CA . LEU A 1 97 ? 6.037 -9.326 -13.463 1.00 95.50 97 LEU A CA 1
ATOM 761 C C . LEU A 1 97 ? 5.445 -10.728 -13.272 1.00 95.50 97 LEU A C 1
ATOM 763 O O . LEU A 1 97 ? 4.794 -11.238 -14.181 1.00 95.50 97 LEU A O 1
ATOM 767 N N . ILE A 1 98 ? 5.580 -11.321 -12.077 1.00 94.69 98 ILE A N 1
ATOM 768 C CA . ILE A 1 98 ? 4.958 -12.615 -11.751 1.00 94.69 98 ILE A CA 1
ATOM 769 C C . ILE A 1 98 ? 3.428 -12.522 -11.706 1.00 94.69 98 ILE A C 1
ATOM 771 O O . ILE A 1 98 ? 2.732 -13.525 -11.869 1.00 94.69 98 ILE A O 1
ATOM 775 N N . PHE A 1 99 ? 2.881 -11.326 -11.456 1.00 93.88 99 PHE A N 1
ATOM 776 C CA . PHE A 1 99 ? 1.441 -11.142 -11.367 1.00 93.88 99 PHE A CA 1
ATOM 777 C C . PHE A 1 99 ? 0.858 -10.996 -12.770 1.00 93.88 99 PHE A C 1
ATOM 779 O O . PHE A 1 99 ? 1.291 -10.132 -13.529 1.00 93.88 99 PHE A O 1
ATOM 786 N N . PRO A 1 100 ? -0.192 -11.739 -13.136 1.00 95.94 100 PRO A N 1
ATOM 787 C CA . PRO A 1 100 ? -0.835 -11.568 -14.434 1.00 95.94 100 PRO A CA 1
ATOM 788 C C . PRO A 1 100 ? -1.525 -10.196 -14.549 1.00 95.94 100 PRO A C 1
ATOM 790 O O . PRO A 1 100 ? -1.853 -9.553 -13.549 1.00 95.94 100 PRO A O 1
ATOM 793 N N . LYS A 1 101 ? -1.784 -9.715 -15.774 1.00 94.62 101 LYS A N 1
ATOM 794 C CA . LYS A 1 101 ? -2.419 -8.394 -15.990 1.00 94.62 101 LYS A CA 1
ATOM 795 C C . LYS A 1 101 ? -3.803 -8.291 -15.331 1.00 94.62 101 LYS A C 1
ATOM 797 O O . LYS A 1 101 ? -4.124 -7.254 -14.753 1.00 94.62 101 LYS A O 1
ATOM 802 N N . TRP A 1 102 ? -4.593 -9.371 -15.349 1.00 96.06 102 TRP A N 1
ATOM 803 C CA . TRP A 1 102 ? -5.928 -9.408 -14.733 1.00 96.06 102 TRP A CA 1
ATOM 804 C C . TRP A 1 102 ? -5.899 -9.176 -13.217 1.00 96.06 102 TRP A C 1
ATOM 806 O O . TRP A 1 102 ? -6.885 -8.689 -12.666 1.00 96.06 102 TRP A O 1
ATOM 816 N N . TYR A 1 103 ? -4.768 -9.442 -12.550 1.00 95.56 103 TYR A N 1
ATOM 817 C CA . TYR A 1 103 ? -4.603 -9.164 -11.123 1.00 95.56 103 TYR A CA 1
ATOM 818 C C . TYR A 1 103 ? -4.872 -7.688 -10.802 1.00 95.56 103 TYR A C 1
ATOM 820 O O . TYR A 1 103 ? -5.475 -7.386 -9.776 1.00 95.56 103 TYR A O 1
ATOM 828 N N . SER A 1 104 ? -4.529 -6.766 -11.712 1.00 97.62 104 SER A N 1
ATOM 829 C CA . SER A 1 104 ? -4.843 -5.347 -11.530 1.00 97.62 104 SER A CA 1
ATOM 830 C C . SER A 1 104 ? -6.342 -5.074 -11.441 1.00 97.62 104 SER A C 1
ATOM 832 O O . SER A 1 104 ? -6.744 -4.230 -10.652 1.00 97.62 104 SER A O 1
ATOM 834 N N . LEU A 1 105 ? -7.186 -5.792 -12.185 1.00 97.50 105 LEU A N 1
ATOM 835 C CA . LEU A 1 105 ? -8.640 -5.609 -12.099 1.00 97.50 105 LEU A CA 1
ATOM 836 C C . LEU A 1 105 ? -9.171 -6.063 -10.736 1.00 97.50 105 LEU A C 1
ATOM 838 O O . LEU A 1 105 ? -9.956 -5.352 -10.111 1.00 97.50 105 LEU A O 1
ATOM 842 N N . VAL A 1 106 ? -8.692 -7.211 -10.248 1.00 96.94 106 VAL A N 1
ATOM 843 C CA . VAL A 1 106 ? -9.046 -7.725 -8.916 1.00 96.94 106 VAL A CA 1
ATOM 844 C C . VAL A 1 106 ? -8.599 -6.752 -7.832 1.00 96.94 106 VAL A C 1
ATOM 846 O O . VAL A 1 106 ? -9.392 -6.409 -6.954 1.00 96.94 106 VAL A O 1
ATOM 849 N N . PHE A 1 107 ? -7.367 -6.248 -7.934 1.00 96.12 107 PHE A N 1
ATOM 850 C CA . PHE A 1 107 ? -6.845 -5.248 -7.013 1.00 96.12 107 PHE A CA 1
ATOM 851 C C . PHE A 1 107 ? -7.718 -3.990 -6.983 1.00 96.12 107 PHE A C 1
ATOM 853 O O . PHE A 1 107 ? -8.035 -3.503 -5.903 1.00 96.12 107 PHE A O 1
ATOM 860 N N . LEU A 1 108 ? -8.132 -3.461 -8.138 1.00 97.81 108 LEU A N 1
ATOM 861 C CA . LEU A 1 108 ? -8.925 -2.229 -8.196 1.00 97.81 108 LEU A CA 1
ATOM 862 C C . LEU A 1 108 ? -10.281 -2.377 -7.504 1.00 97.81 108 LEU A C 1
ATOM 864 O O . LEU A 1 108 ? -10.664 -1.500 -6.727 1.00 97.81 108 LEU A O 1
ATOM 868 N N . VAL A 1 109 ? -10.985 -3.489 -7.729 1.00 96.75 109 VAL A N 1
ATOM 869 C CA . VAL A 1 109 ? -12.269 -3.767 -7.062 1.00 96.75 109 VAL A CA 1
ATOM 870 C C . VAL A 1 109 ? -12.069 -3.891 -5.550 1.00 96.75 109 VAL A C 1
ATOM 872 O O . VAL A 1 109 ? -12.753 -3.230 -4.764 1.00 96.75 109 VAL A O 1
ATOM 875 N N . TYR A 1 110 ? -11.094 -4.701 -5.144 1.00 94.75 110 TYR A N 1
ATOM 876 C CA . TYR A 1 110 ? -10.780 -4.962 -3.745 1.00 94.75 110 TYR A CA 1
ATOM 877 C C . TYR A 1 110 ? -10.350 -3.693 -2.994 1.00 94.75 110 TYR A C 1
ATOM 879 O O . TYR A 1 110 ? -10.942 -3.345 -1.970 1.00 94.75 110 TYR A O 1
ATOM 887 N N . SER A 1 111 ? -9.381 -2.950 -3.527 1.00 96.25 111 SER A N 1
ATOM 888 C CA . SER A 1 111 ? -8.856 -1.727 -2.916 1.00 96.25 111 SER A CA 1
ATOM 889 C C . SER A 1 111 ? -9.899 -0.616 -2.855 1.00 96.25 111 SER A C 1
ATOM 891 O O . SER A 1 111 ? -9.939 0.111 -1.865 1.00 96.25 111 SER A O 1
ATOM 893 N N . SER A 1 112 ? -10.807 -0.525 -3.833 1.00 95.56 112 SER A N 1
ATOM 894 C CA . SER A 1 112 ? -11.935 0.417 -3.775 1.00 95.56 112 SER A CA 1
ATOM 895 C C . SER A 1 112 ? -12.852 0.125 -2.585 1.00 95.56 112 SER A C 1
ATOM 897 O O . SER A 1 112 ? -13.222 1.039 -1.844 1.00 95.56 112 SER A O 1
ATOM 899 N N . LEU A 1 113 ? -13.171 -1.152 -2.341 1.00 96.75 113 LEU A N 1
ATOM 900 C CA . LEU A 1 113 ? -13.957 -1.560 -1.175 1.00 96.75 113 LEU A CA 1
ATOM 901 C C . LEU A 1 113 ? -13.232 -1.228 0.137 1.00 96.75 113 LEU A C 1
ATOM 903 O O . LEU A 1 113 ? -13.845 -0.666 1.051 1.00 96.75 113 LEU A O 1
ATOM 907 N N . LEU A 1 114 ? -11.933 -1.533 0.220 1.00 97.56 114 LEU A N 1
ATOM 908 C CA . LEU A 1 114 ? -11.127 -1.192 1.392 1.00 97.56 114 LEU A CA 1
ATOM 909 C C . LEU A 1 114 ? -11.140 0.319 1.647 1.00 97.56 114 LEU A C 1
ATOM 911 O O . LEU A 1 114 ? -11.423 0.749 2.765 1.00 97.56 114 LEU A O 1
ATOM 915 N N . MET A 1 115 ? -10.887 1.130 0.617 1.00 97.62 115 MET A N 1
ATOM 916 C CA . MET A 1 115 ? -10.860 2.590 0.723 1.00 97.62 115 MET A CA 1
ATOM 917 C C . MET A 1 115 ? -12.193 3.146 1.225 1.00 97.62 115 MET A C 1
ATOM 919 O O . MET A 1 115 ? -12.190 3.974 2.136 1.00 97.62 115 MET A O 1
ATOM 923 N N . LEU A 1 116 ? -13.327 2.668 0.703 1.00 97.06 116 LEU A N 1
ATOM 924 C CA . LEU A 1 116 ? -14.656 3.110 1.142 1.00 97.06 116 LEU A CA 1
ATOM 925 C C . LEU A 1 116 ? -14.903 2.829 2.629 1.00 97.06 116 LEU A C 1
ATOM 927 O O . LEU A 1 116 ? -15.438 3.686 3.340 1.00 97.06 116 LEU A O 1
ATOM 931 N N . VAL A 1 117 ? -14.498 1.652 3.115 1.00 96.62 117 VAL A N 1
ATOM 932 C CA . VAL A 1 117 ? -14.591 1.318 4.542 1.00 96.62 117 VAL A CA 1
ATOM 933 C C . VAL A 1 117 ? -13.663 2.220 5.351 1.00 96.62 117 VAL A C 1
ATOM 935 O O . VAL A 1 117 ? -14.118 2.905 6.268 1.00 96.62 117 VAL A O 1
ATOM 938 N N . TRP A 1 118 ? -12.387 2.308 4.973 1.00 96.62 118 TRP A N 1
ATOM 939 C CA . TRP A 1 118 ? -11.380 3.095 5.686 1.00 96.62 118 TRP A CA 1
ATOM 940 C C . TRP A 1 118 ? -11.699 4.587 5.754 1.00 96.62 118 TRP A C 1
ATOM 942 O O . TRP A 1 118 ? -11.482 5.212 6.796 1.00 96.62 118 TRP A O 1
ATOM 952 N N . GLN A 1 119 ? -12.278 5.163 4.700 1.00 96.00 119 GLN A N 1
ATOM 953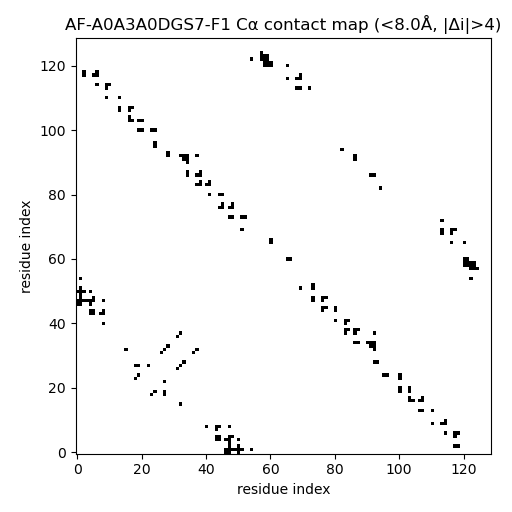 C CA . GLN A 1 119 ? -12.752 6.548 4.697 1.00 96.00 119 GLN A CA 1
ATOM 954 C C . GLN A 1 119 ? -13.832 6.794 5.756 1.00 96.00 119 GLN A C 1
ATOM 956 O O . GLN A 1 119 ? -13.865 7.872 6.355 1.00 96.00 119 GLN A O 1
ATOM 961 N N . ARG A 1 120 ? -14.676 5.800 6.045 1.00 94.38 120 ARG A N 1
ATOM 962 C CA . ARG A 1 120 ? -15.796 5.911 6.994 1.00 94.38 120 ARG A CA 1
ATOM 963 C C . ARG A 1 120 ? -15.431 5.534 8.430 1.00 94.38 120 ARG A C 1
ATOM 965 O O . ARG A 1 120 ? -16.139 5.951 9.347 1.00 94.38 120 ARG A O 1
ATOM 972 N N . LEU A 1 121 ? -14.332 4.803 8.640 1.00 94.38 121 LEU A N 1
ATOM 973 C CA . LEU A 1 121 ? -13.882 4.414 9.979 1.00 94.38 121 LEU A CA 1
ATOM 974 C C . LEU A 1 121 ? -13.597 5.635 10.860 1.00 94.38 121 LEU A C 1
ATOM 976 O O . LEU A 1 121 ? -12.957 6.609 10.435 1.00 94.38 121 LEU A O 1
ATOM 980 N N . LYS A 1 122 ? -14.037 5.532 12.116 1.00 93.44 122 LYS A N 1
ATOM 981 C CA . LYS A 1 122 ? -13.730 6.468 13.199 1.00 93.44 122 LYS A CA 1
ATOM 982 C C . LYS A 1 122 ? -12.734 5.807 14.151 1.00 93.44 122 LYS A C 1
ATOM 984 O O . LYS A 1 122 ? -12.966 4.689 14.605 1.00 93.44 122 LYS A O 1
ATOM 989 N N . ILE A 1 123 ? -11.637 6.501 14.442 1.00 91.75 123 ILE A N 1
ATOM 990 C CA . ILE A 1 123 ? -10.606 6.066 15.391 1.00 91.75 123 ILE A CA 1
ATOM 991 C C . ILE A 1 123 ? -10.608 7.080 16.534 1.00 91.75 123 ILE A C 1
ATOM 993 O O . ILE A 1 123 ? -10.412 8.267 16.278 1.00 91.75 123 ILE A O 1
ATOM 997 N N . VAL A 1 124 ? -10.883 6.632 17.758 1.00 89.88 124 VAL A N 1
ATOM 998 C CA . VAL A 1 124 ? -11.056 7.500 18.934 1.00 89.88 124 VAL A CA 1
ATOM 999 C C . VAL A 1 124 ? -9.837 7.380 19.844 1.00 89.88 124 VAL A C 1
ATOM 1001 O O . VAL A 1 124 ? -9.565 6.316 20.396 1.00 89.88 124 VAL A O 1
ATOM 1004 N N . THR A 1 125 ? -9.100 8.476 20.005 1.00 75.56 125 THR A N 1
ATOM 1005 C CA . THR A 1 125 ? -7.817 8.483 20.727 1.00 75.56 125 THR A CA 1
ATOM 1006 C C . THR A 1 125 ? -7.971 8.568 22.256 1.00 75.56 125 THR A C 1
ATOM 1008 O O . THR A 1 125 ? -7.000 8.343 22.966 1.00 75.56 125 THR A O 1
ATOM 1011 N N . GLU A 1 126 ? -9.175 8.799 22.792 1.00 67.44 126 GLU A N 1
ATOM 1012 C CA . GLU A 1 126 ? -9.407 8.964 24.237 1.00 67.44 126 GLU A CA 1
ATOM 1013 C C . GLU A 1 126 ? -10.384 7.924 24.807 1.00 67.44 126 GLU A C 1
ATOM 1015 O O . GLU A 1 126 ? -11.511 7.776 24.326 1.00 67.44 126 GLU A O 1
ATOM 1020 N N . ARG A 1 127 ? -9.987 7.248 25.897 1.00 55.47 127 ARG A N 1
ATOM 1021 C CA . ARG A 1 127 ? -10.965 6.795 26.896 1.00 55.47 127 ARG A CA 1
ATOM 1022 C C . ARG A 1 127 ? -11.392 8.046 27.652 1.00 55.47 127 ARG A C 1
ATOM 1024 O O . ARG A 1 127 ? -10.588 8.583 28.403 1.00 55.47 127 ARG A O 1
ATOM 1031 N N . ARG A 1 128 ? -12.636 8.492 27.480 1.00 51.38 128 ARG A N 1
ATOM 1032 C CA . ARG A 1 128 ? -13.259 9.326 28.510 1.00 51.38 128 ARG A CA 1
ATOM 1033 C C . ARG A 1 128 ? -13.391 8.447 29.755 1.00 51.38 128 ARG A C 1
ATOM 1035 O O . ARG A 1 128 ? -14.176 7.499 29.734 1.00 51.38 128 ARG A O 1
ATOM 1042 N N . SER A 1 129 ? -12.523 8.679 30.737 1.00 53.12 129 SER A N 1
ATOM 1043 C CA . SER A 1 129 ? -12.723 8.266 32.129 1.00 53.12 129 SER A CA 1
ATOM 1044 C C . SER A 1 129 ? -13.852 9.078 32.738 1.00 53.12 129 SER A C 1
ATOM 1046 O O . SER A 1 129 ? -13.845 10.305 32.478 1.00 53.12 129 SER A O 1
#

Sequence (129 aa):
MAKPAVLITLGVGVYLHVTRLFIGAELLIEHIYTATFDVVFALPMLAGAIGILTAWKHIVFRNRFEKGITAVTGAYFWVSVPLHVQTWLSQSTDYILIFPKWYSLVFLVYSSLLMLVWQRLKIVTERRS

Radius of gyration: 15.63 Å; Cα contacts (8 Å, |Δi|>4): 126; chains: 1; bounding box: 39×22×52 Å

Solvent-accessible surface area (backbone atoms only — not comparable to full-atom values): 7045 Å² total; per-residue (Å²): 112,23,62,65,23,42,49,51,39,46,49,52,50,43,51,52,34,54,49,32,72,74,64,32,66,68,57,33,42,75,75,65,48,32,36,70,49,39,48,56,54,36,49,40,36,46,48,14,32,54,23,41,67,73,41,50,92,31,51,61,64,92,47,70,64,57,47,49,52,55,51,50,51,34,54,50,34,63,61,44,42,59,68,32,52,47,20,71,77,67,65,46,54,66,76,61,69,77,54,58,77,67,52,35,59,56,46,46,59,52,44,50,55,49,45,59,49,54,73,68,57,47,72,54,94,67,82,87,125

Secondary structure (DSSP, 8-state):
-HHHHHHHHHHHHHHHHHHHHHH-HHHHHHHTS-HHHHHHHHHHHHHHHHHHHHHGGGEE-SSHHHHHHHHHHHHHHHHHHHHHHHHHHH---GGGGGS-TTHHHHHHHHHHHHHHHHHH-EE------